Protein AF-A0A4V1ZZM5-F1 (afdb_monomer_lite)

Structure (mmCIF, N/CA/C/O backbone):
data_AF-A0A4V1ZZM5-F1
#
_entry.id   AF-A0A4V1ZZM5-F1
#
loop_
_atom_site.group_PDB
_atom_site.id
_atom_site.type_symbol
_atom_site.label_atom_id
_atom_site.label_alt_id
_atom_site.label_comp_id
_atom_site.label_asym_id
_atom_site.label_entity_id
_atom_site.label_seq_id
_atom_site.pdbx_PDB_ins_code
_atom_site.Cartn_x
_atom_site.Cartn_y
_atom_site.Cartn_z
_atom_site.occupancy
_atom_site.B_iso_or_equiv
_atom_site.auth_seq_id
_atom_site.auth_comp_id
_atom_site.auth_asym_id
_atom_site.auth_atom_id
_atom_site.pdbx_PDB_model_num
ATOM 1 N N . LEU A 1 1 ? 2.928 -20.554 -13.113 1.00 46.94 1 LEU A N 1
ATOM 2 C CA . LEU A 1 1 ? 2.438 -20.482 -11.717 1.00 46.94 1 LEU A CA 1
ATOM 3 C C . LEU A 1 1 ? 2.994 -19.205 -11.094 1.00 46.94 1 LEU A C 1
ATOM 5 O O . LEU A 1 1 ? 4.204 -19.069 -11.033 1.00 46.94 1 LEU A O 1
ATOM 9 N N . GLY A 1 2 ? 2.087 -18.273 -10.782 1.00 58.22 2 GLY A N 1
ATOM 10 C CA . GLY A 1 2 ? 2.234 -16.952 -10.142 1.00 58.22 2 GLY A CA 1
ATOM 11 C C . GLY A 1 2 ? 3.626 -16.345 -9.933 1.00 58.22 2 GLY A C 1
ATOM 12 O O . GLY A 1 2 ? 4.282 -16.649 -8.945 1.00 58.22 2 GLY A O 1
ATOM 13 N N . GLU A 1 3 ? 4.006 -15.372 -10.765 1.00 78.50 3 GLU A N 1
ATOM 14 C CA . GLU A 1 3 ? 5.156 -14.483 -10.527 1.00 78.50 3 GLU A CA 1
ATOM 15 C C . GLU A 1 3 ? 4.831 -13.374 -9.501 1.00 78.50 3 GLU A C 1
ATOM 17 O O . GLU A 1 3 ? 4.972 -12.185 -9.786 1.00 78.50 3 GLU A O 1
ATOM 22 N N . ILE A 1 4 ? 4.3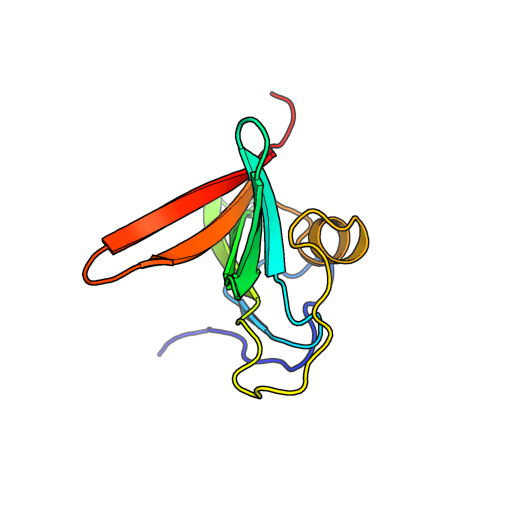54 -13.739 -8.308 1.00 85.50 4 ILE A N 1
ATOM 23 C CA . ILE A 1 4 ? 4.193 -12.773 -7.212 1.00 85.50 4 ILE A CA 1
ATOM 24 C C . ILE A 1 4 ? 5.490 -12.735 -6.417 1.00 85.50 4 ILE A C 1
ATOM 26 O O . ILE A 1 4 ? 5.948 -13.752 -5.895 1.00 85.50 4 ILE A O 1
ATOM 30 N N . VAL A 1 5 ? 6.073 -11.548 -6.292 1.00 89.88 5 VAL A N 1
ATOM 31 C CA . VAL A 1 5 ? 7.287 -11.356 -5.513 1.00 89.88 5 VAL A CA 1
ATOM 32 C C . VAL A 1 5 ? 6.933 -11.148 -4.047 1.00 89.88 5 VAL A C 1
ATOM 34 O O . VAL A 1 5 ? 6.249 -10.193 -3.689 1.00 89.88 5 VAL A O 1
ATOM 37 N N . LEU A 1 6 ? 7.437 -12.024 -3.183 1.00 91.19 6 LEU A N 1
ATOM 38 C CA . LEU A 1 6 ? 7.342 -11.867 -1.735 1.00 91.19 6 LEU A CA 1
ATOM 39 C C . LEU A 1 6 ? 8.654 -11.282 -1.222 1.00 91.19 6 LEU A C 1
ATOM 41 O O . LEU A 1 6 ? 9.722 -11.845 -1.468 1.00 91.19 6 LEU A O 1
ATOM 45 N N . ARG A 1 7 ? 8.599 -10.152 -0.516 1.00 90.44 7 ARG A N 1
ATOM 46 C CA . ARG A 1 7 ? 9.798 -9.553 0.086 1.00 90.44 7 ARG A CA 1
ATOM 47 C C . ARG A 1 7 ? 9.506 -8.875 1.410 1.00 90.44 7 ARG A C 1
ATOM 49 O O . ARG A 1 7 ? 8.370 -8.563 1.729 1.00 90.44 7 ARG A O 1
ATOM 56 N N . HIS A 1 8 ? 10.548 -8.624 2.194 1.00 89.12 8 HIS A N 1
ATOM 57 C CA . HIS A 1 8 ? 10.376 -7.939 3.472 1.00 89.12 8 HIS A CA 1
ATOM 58 C C . HIS A 1 8 ? 10.077 -6.443 3.291 1.00 89.12 8 HIS A C 1
ATOM 60 O O . HIS A 1 8 ? 9.134 -5.933 3.887 1.00 89.12 8 HIS A O 1
ATOM 66 N N . GLN A 1 9 ? 10.834 -5.747 2.439 1.00 89.56 9 GLN A N 1
ATOM 67 C CA . GLN A 1 9 ? 10.708 -4.306 2.205 1.00 89.56 9 GLN A CA 1
ATOM 68 C C . GLN A 1 9 ? 10.407 -4.029 0.730 1.00 89.56 9 GLN A C 1
ATOM 70 O O . GLN A 1 9 ? 11.049 -4.613 -0.143 1.00 89.56 9 GLN A O 1
ATOM 75 N N . ALA A 1 10 ? 9.454 -3.132 0.458 1.00 87.88 10 ALA A N 1
ATOM 76 C CA . ALA A 1 10 ? 9.118 -2.723 -0.904 1.00 87.88 10 ALA A CA 1
ATOM 77 C C . ALA A 1 10 ? 10.321 -2.074 -1.600 1.00 87.88 10 ALA A C 1
ATOM 79 O O . ALA A 1 10 ? 10.971 -1.191 -1.030 1.00 87.88 10 ALA A O 1
ATOM 80 N N . LYS A 1 11 ? 10.605 -2.486 -2.841 1.00 86.94 11 LYS A N 1
ATOM 81 C CA . LYS A 1 11 ? 11.705 -1.921 -3.634 1.00 86.94 11 LYS A CA 1
ATOM 82 C C . LYS A 1 11 ? 11.158 -0.942 -4.665 1.00 86.94 11 LYS A C 1
ATOM 84 O O . LYS A 1 11 ? 10.309 -1.288 -5.490 1.00 86.94 11 LYS A O 1
ATOM 89 N N . LYS A 1 12 ? 11.716 0.268 -4.668 1.00 85.88 12 LYS A N 1
ATOM 90 C CA . LYS A 1 12 ? 11.441 1.266 -5.705 1.00 85.88 12 LYS A CA 1
ATOM 91 C C . LYS A 1 12 ? 11.807 0.709 -7.085 1.00 85.88 12 LYS A C 1
ATOM 93 O O . LYS A 1 12 ? 12.868 0.108 -7.244 1.00 85.88 12 LYS A O 1
ATOM 98 N N . GLY A 1 13 ? 10.954 0.962 -8.076 1.00 83.56 13 GLY A N 1
ATOM 99 C CA . GLY A 1 13 ? 11.171 0.537 -9.461 1.00 83.56 13 GLY A CA 1
ATOM 100 C C . GLY A 1 13 ? 10.667 -0.869 -9.784 1.00 83.56 13 GLY A C 1
ATOM 101 O O . GLY A 1 13 ? 10.770 -1.278 -10.932 1.00 83.56 13 GLY A O 1
ATOM 102 N N . GLU A 1 14 ? 10.116 -1.601 -8.811 1.00 85.00 14 GLU A N 1
ATOM 103 C CA . GLU A 1 14 ? 9.490 -2.897 -9.078 1.00 85.00 14 GLU A CA 1
ATOM 104 C C . GLU A 1 14 ? 8.198 -2.731 -9.888 1.00 85.00 14 GLU A C 1
ATOM 106 O O . GLU A 1 14 ? 7.310 -1.963 -9.509 1.00 85.00 14 GLU A O 1
ATOM 111 N N . THR A 1 15 ? 8.097 -3.479 -10.984 1.00 83.75 15 THR A N 1
ATOM 112 C CA . THR A 1 15 ? 6.933 -3.500 -11.880 1.00 83.75 15 THR A CA 1
ATOM 113 C C . THR A 1 15 ? 6.169 -4.817 -11.806 1.00 83.75 15 THR A C 1
ATOM 115 O O . THR A 1 15 ? 5.029 -4.879 -12.267 1.00 83.75 15 THR A O 1
ATOM 118 N N . LYS A 1 16 ? 6.741 -5.863 -11.194 1.00 86.25 16 LYS A N 1
ATOM 119 C CA . LYS A 1 16 ? 6.036 -7.125 -10.947 1.00 86.25 16 LYS A CA 1
ATOM 120 C C . LYS A 1 16 ? 5.043 -6.996 -9.784 1.00 86.25 16 LYS A C 1
ATOM 122 O O . LYS A 1 16 ? 5.223 -6.143 -8.910 1.00 86.25 16 LYS A O 1
ATOM 127 N N . PRO A 1 17 ? 4.009 -7.855 -9.729 1.00 88.62 17 PRO A N 1
ATOM 128 C CA . PRO A 1 17 ? 3.168 -7.972 -8.547 1.00 88.62 17 PRO A CA 1
ATOM 129 C C . PRO A 1 17 ? 4.008 -8.288 -7.304 1.00 88.62 17 PRO A C 1
ATOM 131 O O . PRO A 1 17 ? 4.805 -9.226 -7.314 1.00 88.62 17 PRO A O 1
ATOM 134 N N . GLU A 1 18 ? 3.837 -7.517 -6.231 1.00 91.25 18 GLU A N 1
ATOM 135 C CA . GLU A 1 18 ? 4.667 -7.624 -5.023 1.00 91.25 18 GLU A CA 1
ATOM 136 C C . GLU A 1 18 ? 3.812 -7.608 -3.755 1.00 91.25 18 GLU A C 1
ATOM 138 O O . GLU A 1 18 ? 2.922 -6.769 -3.617 1.00 91.25 18 GLU A O 1
ATOM 143 N N . LEU A 1 19 ? 4.131 -8.487 -2.802 1.00 91.88 19 LEU A N 1
ATOM 144 C CA . LEU A 1 19 ? 3.692 -8.381 -1.412 1.00 91.88 19 LEU A CA 1
ATOM 145 C C . LEU A 1 19 ? 4.904 -8.083 -0.525 1.00 91.88 19 LEU A C 1
ATOM 147 O O . LEU A 1 19 ? 5.882 -8.839 -0.513 1.00 91.88 19 LEU A O 1
ATOM 151 N N . SER A 1 20 ? 4.831 -6.989 0.226 1.00 92.62 20 SER A N 1
ATOM 152 C CA . SER A 1 20 ? 5.894 -6.546 1.124 1.00 92.62 20 SER A CA 1
ATOM 153 C C . SER A 1 20 ? 5.392 -6.089 2.493 1.00 92.62 20 SER A C 1
ATOM 155 O O . SER A 1 20 ? 4.194 -6.047 2.752 1.00 92.62 20 SER A O 1
ATOM 157 N N . GLY A 1 21 ? 6.309 -5.815 3.422 1.00 88.50 21 GLY A N 1
ATOM 158 C CA . GLY A 1 21 ? 6.014 -5.379 4.787 1.00 88.50 21 GLY A CA 1
ATOM 159 C C . GLY A 1 21 ? 6.900 -4.205 5.201 1.00 88.50 21 GLY A C 1
ATOM 160 O O . GLY A 1 21 ? 6.941 -3.184 4.516 1.00 88.50 21 GLY A O 1
ATOM 161 N N . HIS A 1 22 ? 7.608 -4.355 6.325 1.00 89.56 22 HIS A N 1
ATOM 162 C CA . HIS A 1 22 ? 8.588 -3.414 6.891 1.00 89.56 22 HIS A CA 1
ATOM 163 C C . HIS A 1 22 ? 8.020 -2.089 7.431 1.00 89.56 22 HIS A C 1
ATOM 165 O O . HIS A 1 22 ? 8.267 -1.734 8.578 1.00 89.56 22 HIS A O 1
ATOM 171 N N . PHE A 1 23 ? 7.228 -1.365 6.642 1.00 84.69 23 PHE A N 1
ATOM 172 C CA . PHE A 1 23 ? 6.788 -0.005 6.982 1.00 84.69 23 PHE A CA 1
ATOM 173 C C . PHE A 1 23 ? 5.680 0.050 8.042 1.00 84.69 23 PHE A C 1
ATOM 175 O O . PHE A 1 23 ? 5.459 1.090 8.662 1.00 84.69 23 PHE A O 1
ATOM 182 N N . HIS A 1 24 ? 4.979 -1.067 8.254 1.00 89.31 24 HIS A N 1
ATOM 183 C CA . HIS A 1 24 ? 3.884 -1.195 9.220 1.00 89.31 24 HIS A CA 1
ATOM 184 C C . HIS A 1 24 ? 2.840 -0.067 9.072 1.00 89.31 24 HIS A C 1
ATOM 186 O O . HIS A 1 24 ? 2.636 0.712 10.007 1.00 89.31 24 HIS A O 1
ATOM 192 N N . PRO A 1 25 ? 2.193 0.069 7.900 1.00 90.56 25 PRO A N 1
ATOM 193 C CA . PRO A 1 25 ? 1.335 1.211 7.624 1.00 90.56 25 PRO A CA 1
ATOM 194 C C . PRO A 1 25 ? 0.113 1.269 8.547 1.00 90.56 25 PRO A C 1
ATOM 196 O O . PRO A 1 25 ? -0.565 0.276 8.829 1.00 90.56 25 PRO A O 1
ATOM 199 N N . ARG A 1 26 ? -0.188 2.483 9.005 1.00 91.31 26 ARG A N 1
ATOM 200 C CA . ARG A 1 26 ? -1.403 2.826 9.737 1.00 91.31 26 ARG A CA 1
ATOM 201 C C . ARG A 1 26 ? -2.087 3.999 9.059 1.00 91.31 26 ARG A C 1
ATOM 203 O O . ARG A 1 26 ? -1.478 5.044 8.827 1.00 91.31 26 ARG A O 1
ATOM 210 N N . LEU A 1 27 ? -3.377 3.848 8.801 1.00 91.44 27 LEU A N 1
ATOM 211 C CA . LEU A 1 27 ? -4.221 4.940 8.361 1.00 91.44 27 LEU A CA 1
ATOM 212 C C . LEU A 1 27 ? -4.415 5.902 9.533 1.00 91.44 27 LEU A C 1
ATOM 214 O O . LEU A 1 27 ? -4.807 5.482 10.625 1.00 91.44 27 LEU A O 1
ATOM 218 N N . GLN A 1 28 ? -4.152 7.183 9.294 1.00 91.62 28 GLN A N 1
ATOM 219 C CA . GLN A 1 28 ? -4.377 8.260 10.250 1.00 91.62 28 GLN A CA 1
ATOM 220 C C . GLN A 1 28 ? -5.307 9.282 9.608 1.00 91.62 28 GLN A C 1
ATOM 222 O O . GLN A 1 28 ? -4.931 9.932 8.638 1.00 91.62 28 GLN A O 1
ATOM 227 N N . LEU A 1 29 ? -6.518 9.411 10.141 1.00 88.94 29 LEU A N 1
ATOM 228 C CA . LEU A 1 29 ? -7.513 10.363 9.656 1.00 88.94 29 LEU A CA 1
ATOM 229 C C . LEU A 1 29 ? -8.036 11.202 10.812 1.00 88.94 29 LEU A C 1
ATOM 231 O O . LEU A 1 29 ? -8.308 10.684 11.895 1.00 88.94 29 LEU A O 1
ATOM 235 N N . ASN A 1 30 ? -8.235 12.488 10.554 1.00 89.44 30 ASN A N 1
ATOM 236 C CA . ASN A 1 30 ? -9.003 13.355 11.433 1.00 89.44 30 ASN A CA 1
ATOM 237 C C . ASN A 1 30 ? -10.405 13.475 10.846 1.00 89.44 30 ASN A C 1
ATOM 239 O O . ASN A 1 30 ? -10.594 14.078 9.794 1.00 89.44 30 ASN A O 1
ATOM 243 N N . VAL A 1 31 ? -11.381 12.863 11.512 1.00 87.12 31 VAL A N 1
ATOM 244 C CA . VAL A 1 31 ? -12.787 12.936 11.116 1.00 87.12 31 VAL A CA 1
ATOM 245 C C . VAL A 1 31 ? -13.508 13.754 12.173 1.00 87.12 31 VAL A C 1
ATOM 247 O O . VAL A 1 31 ? -13.596 13.349 13.335 1.00 87.12 31 VAL A O 1
ATOM 250 N N . GLN A 1 32 ? -14.000 14.928 11.773 1.00 86.56 32 GLN A N 1
ATOM 251 C CA . GLN A 1 32 ? -14.563 15.928 12.683 1.00 86.56 32 GLN A CA 1
ATOM 252 C C . GLN A 1 32 ? -13.572 16.276 13.814 1.00 86.56 32 GLN A C 1
ATOM 254 O O . GLN A 1 32 ? -12.525 16.861 13.559 1.00 86.56 32 GLN A O 1
ATOM 259 N N . ARG A 1 33 ? -13.887 15.896 15.063 1.00 88.25 33 ARG A N 1
ATOM 260 C CA . ARG A 1 33 ? -13.065 16.115 16.268 1.00 88.25 33 ARG A CA 1
ATOM 261 C C . ARG A 1 33 ? -12.390 14.839 16.785 1.00 88.25 33 ARG A C 1
ATOM 263 O O . ARG A 1 33 ? -11.922 14.811 17.919 1.00 88.25 33 ARG A O 1
ATOM 270 N N . ARG A 1 34 ? -12.382 13.754 16.002 1.00 86.94 34 ARG A N 1
ATOM 271 C CA . ARG A 1 34 ? -11.801 12.466 16.405 1.00 86.94 34 ARG A CA 1
ATOM 272 C C . ARG A 1 34 ? -10.657 12.076 15.480 1.00 86.94 34 ARG A C 1
ATOM 274 O O . ARG A 1 34 ? -10.818 12.016 14.262 1.00 86.94 34 ARG A O 1
ATOM 281 N N . ARG A 1 35 ? -9.515 11.748 16.083 1.00 89.06 35 ARG A N 1
ATOM 282 C CA . ARG A 1 35 ? -8.385 11.132 15.388 1.00 89.06 35 ARG A CA 1
ATOM 283 C C . ARG A 1 35 ? -8.594 9.623 15.345 1.00 89.06 35 ARG A C 1
ATOM 285 O O . ARG A 1 35 ? -8.634 8.965 16.382 1.00 89.06 35 ARG A O 1
ATOM 292 N N . VAL A 1 36 ? -8.734 9.079 14.144 1.00 88.69 36 VAL A N 1
ATOM 293 C CA . VAL A 1 36 ? -8.853 7.643 13.891 1.00 88.69 36 VAL A CA 1
ATOM 294 C C . VAL A 1 36 ? -7.498 7.128 13.432 1.00 88.69 36 VAL A C 1
ATOM 296 O O . VAL A 1 36 ? -6.968 7.581 12.420 1.00 88.69 36 VAL A O 1
ATOM 299 N N . VAL A 1 37 ? -6.949 6.169 14.178 1.00 89.81 37 VAL A N 1
ATOM 300 C CA . VAL A 1 37 ? -5.716 5.462 13.817 1.00 89.81 37 VAL A CA 1
ATOM 301 C C . VAL A 1 37 ? -6.017 3.975 13.738 1.00 89.81 37 VAL A C 1
ATOM 303 O O . VAL A 1 37 ? -6.473 3.380 14.715 1.00 89.81 37 VAL A O 1
ATOM 306 N N . ARG A 1 38 ? -5.794 3.370 12.570 1.00 90.12 38 ARG A N 1
ATOM 307 C CA . ARG A 1 38 ? -6.046 1.941 12.336 1.00 90.12 38 ARG A CA 1
ATOM 308 C C . ARG A 1 38 ? -4.911 1.324 11.519 1.00 90.12 38 ARG A C 1
ATOM 310 O O . ARG A 1 38 ? -4.441 1.976 10.590 1.00 90.12 38 ARG A O 1
ATOM 317 N N . PRO A 1 39 ? -4.480 0.088 11.819 1.00 90.56 39 PRO A N 1
ATOM 318 C CA . PRO A 1 39 ? -3.668 -0.687 10.886 1.00 90.56 39 PRO A CA 1
ATOM 319 C C . PRO A 1 39 ? -4.371 -0.787 9.531 1.00 90.56 39 PRO A C 1
ATOM 321 O O . PRO A 1 39 ? -5.590 -0.963 9.474 1.00 90.56 39 PRO A O 1
ATOM 324 N N . CYS A 1 40 ? -3.611 -0.656 8.452 1.00 93.06 40 CYS A N 1
ATOM 325 C CA . CYS A 1 40 ? -4.126 -0.771 7.094 1.00 93.06 40 CYS A CA 1
ATOM 326 C C . CYS A 1 40 ? -3.121 -1.517 6.223 1.00 93.06 40 CYS A C 1
ATOM 328 O O . CYS A 1 40 ? -1.932 -1.512 6.519 1.00 93.06 40 CYS A O 1
ATOM 330 N N . ALA A 1 41 ? -3.582 -2.117 5.135 1.00 94.06 41 ALA A N 1
ATOM 331 C CA . ALA A 1 41 ? -2.698 -2.420 4.020 1.00 94.06 41 ALA A CA 1
ATOM 332 C C . ALA A 1 41 ? -2.569 -1.184 3.124 1.00 94.06 41 ALA A C 1
ATOM 334 O O . ALA A 1 41 ? -3.469 -0.344 3.101 1.00 94.06 41 ALA A O 1
ATOM 335 N N . VAL A 1 42 ? -1.480 -1.079 2.371 1.00 95.31 42 VAL A N 1
ATOM 336 C CA . VAL A 1 42 ? -1.349 -0.085 1.298 1.00 95.31 42 VAL A CA 1
ATOM 337 C C . VAL A 1 42 ? -1.244 -0.824 -0.019 1.00 95.31 42 VAL A C 1
ATOM 339 O O . VAL A 1 42 ? -0.397 -1.699 -0.149 1.00 95.31 42 VAL A O 1
ATOM 342 N N . ILE A 1 43 ? -2.097 -0.489 -0.979 1.00 94.75 43 ILE A N 1
ATOM 343 C CA . ILE A 1 43 ? -2.109 -1.083 -2.314 1.00 94.75 43 ILE A CA 1
ATOM 344 C C . ILE A 1 43 ? -1.725 -0.001 -3.315 1.00 94.75 43 ILE A C 1
ATOM 346 O O . ILE A 1 43 ? -2.215 1.122 -3.244 1.00 94.75 43 ILE A O 1
ATOM 350 N N . SER A 1 44 ? -0.845 -0.343 -4.245 1.00 93.81 44 SER A N 1
ATOM 351 C CA . SER A 1 44 ? -0.529 0.466 -5.416 1.00 93.81 44 SER A CA 1
ATOM 352 C C . SER A 1 44 ? -1.016 -0.234 -6.672 1.00 93.81 44 SER A C 1
ATOM 354 O O . SER A 1 44 ? -0.959 -1.462 -6.756 1.00 93.81 44 SER A O 1
ATOM 356 N N . ALA A 1 45 ? -1.473 0.558 -7.631 1.00 91.50 45 ALA A N 1
ATOM 357 C CA . ALA A 1 45 ? -1.708 0.139 -8.999 1.00 91.50 45 ALA A CA 1
ATOM 358 C C . ALA A 1 45 ? -0.681 0.830 -9.895 1.00 91.50 45 ALA A C 1
ATOM 360 O O . ALA A 1 45 ? -0.435 2.030 -9.746 1.00 91.50 45 ALA A O 1
ATOM 361 N N . ASN A 1 46 ? -0.106 0.069 -10.818 1.00 87.69 46 ASN A N 1
ATOM 362 C CA . ASN A 1 46 ? 0.850 0.532 -11.807 1.00 87.69 46 ASN A CA 1
ATOM 363 C C . ASN A 1 46 ? 0.362 0.116 -13.199 1.00 87.69 46 ASN A C 1
ATOM 365 O O . ASN A 1 46 ? -0.206 -0.967 -13.363 1.00 87.69 46 ASN A O 1
ATOM 369 N N . GLU A 1 47 ? 0.646 0.944 -14.198 1.00 82.69 47 GLU A N 1
ATOM 370 C CA . GLU A 1 47 ? 0.545 0.573 -15.609 1.00 82.69 47 GLU A CA 1
ATOM 371 C C . GLU A 1 47 ? 1.965 0.419 -16.155 1.00 82.69 47 GLU A C 1
ATOM 373 O O . GLU A 1 47 ? 2.798 1.319 -16.030 1.00 82.69 47 GLU A O 1
ATOM 378 N N . ASN A 1 48 ? 2.265 -0.762 -16.683 1.00 77.75 48 ASN A N 1
ATOM 379 C CA . ASN A 1 48 ? 3.559 -1.088 -17.260 1.00 77.75 48 ASN A CA 1
ATOM 380 C C . ASN A 1 48 ? 3.649 -0.554 -18.697 1.00 77.75 48 ASN A C 1
ATOM 382 O O . ASN A 1 48 ? 2.639 -0.298 -19.350 1.00 77.75 48 ASN A O 1
ATOM 386 N N . ALA A 1 49 ? 4.873 -0.428 -19.217 1.00 76.88 49 ALA A N 1
ATOM 387 C CA . ALA A 1 49 ? 5.118 0.080 -20.571 1.00 76.88 49 ALA A CA 1
ATOM 388 C C . ALA A 1 49 ? 4.498 -0.787 -21.687 1.00 76.88 49 ALA A C 1
ATOM 390 O O . ALA A 1 49 ? 4.262 -0.296 -22.785 1.00 76.88 49 ALA A O 1
ATOM 391 N N . ASP A 1 50 ? 4.221 -2.061 -21.406 1.00 79.12 50 ASP A N 1
ATOM 392 C CA . ASP A 1 50 ? 3.537 -3.001 -22.301 1.00 79.12 50 ASP A CA 1
ATOM 393 C C . ASP A 1 50 ? 1.997 -2.928 -22.207 1.00 79.12 50 ASP A C 1
ATOM 395 O O . ASP A 1 50 ? 1.298 -3.731 -22.821 1.00 79.12 50 ASP A O 1
ATOM 399 N N . GLY A 1 51 ? 1.455 -1.978 -21.433 1.00 76.06 51 GLY A N 1
ATOM 400 C CA . GLY A 1 51 ? 0.020 -1.804 -21.201 1.00 76.06 51 GLY A CA 1
ATOM 401 C C . GLY A 1 51 ? -0.575 -2.758 -20.161 1.00 76.06 51 GLY A C 1
ATOM 402 O O . GLY A 1 51 ? -1.774 -2.689 -19.881 1.00 76.06 51 GLY A O 1
ATOM 403 N N . THR A 1 52 ? 0.225 -3.644 -19.558 1.00 79.00 52 THR A N 1
ATOM 404 C CA . THR A 1 52 ? -0.254 -4.526 -18.487 1.00 79.00 52 THR A CA 1
ATOM 405 C C . THR A 1 52 ? -0.393 -3.764 -17.170 1.00 79.00 52 THR A C 1
ATOM 407 O O . THR A 1 52 ? 0.383 -2.857 -16.867 1.00 79.00 52 THR A O 1
ATOM 410 N N . ARG A 1 53 ? -1.383 -4.129 -16.347 1.00 79.38 53 ARG A N 1
ATOM 411 C CA . ARG A 1 53 ? -1.514 -3.583 -14.989 1.00 79.38 53 ARG A CA 1
ATOM 412 C C . ARG A 1 53 ? -0.866 -4.512 -13.980 1.00 79.38 53 ARG A C 1
ATOM 414 O O . ARG A 1 53 ? -1.154 -5.708 -13.965 1.00 79.38 53 ARG A O 1
ATOM 421 N 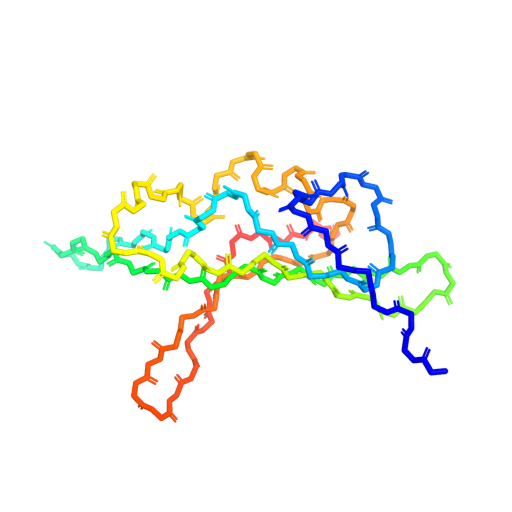N . SER A 1 54 ? -0.059 -3.951 -13.090 1.00 83.69 54 SER A N 1
ATOM 422 C CA . SER A 1 54 ? 0.466 -4.661 -11.927 1.00 83.69 54 SER A CA 1
ATOM 423 C C . SER A 1 54 ? 0.081 -3.944 -10.641 1.00 83.69 54 SER A C 1
ATOM 425 O O . SER A 1 54 ? -0.199 -2.746 -10.624 1.00 83.69 54 SER A O 1
ATOM 427 N N . GLY A 1 55 ? 0.012 -4.703 -9.550 1.00 88.00 55 GLY A N 1
ATOM 428 C CA . GLY A 1 55 ? -0.314 -4.168 -8.238 1.00 88.00 55 GLY A CA 1
ATOM 429 C C . GLY A 1 55 ? 0.693 -4.624 -7.198 1.00 88.00 55 GLY A C 1
ATOM 430 O O . GLY A 1 55 ? 1.092 -5.788 -7.185 1.00 88.00 55 GLY A O 1
ATOM 431 N N . ARG A 1 56 ? 1.094 -3.710 -6.316 1.00 92.56 56 ARG A N 1
ATOM 432 C CA . ARG A 1 56 ? 1.952 -4.029 -5.164 1.00 92.56 56 ARG A CA 1
ATOM 433 C C . ARG A 1 56 ? 1.224 -3.712 -3.875 1.00 92.56 56 ARG A C 1
ATOM 435 O O . ARG A 1 56 ? 0.509 -2.714 -3.817 1.00 92.56 56 ARG A O 1
ATOM 442 N N . MET A 1 57 ? 1.426 -4.523 -2.848 1.00 93.25 57 MET A N 1
ATOM 443 C CA . MET A 1 57 ? 0.753 -4.389 -1.563 1.00 93.25 57 MET A CA 1
ATOM 444 C C . MET A 1 57 ? 1.751 -4.443 -0.411 1.00 93.25 57 MET A C 1
ATOM 446 O O . MET A 1 57 ? 2.501 -5.405 -0.275 1.00 93.25 57 MET A O 1
ATOM 450 N N . ILE A 1 58 ? 1.704 -3.437 0.459 1.00 93.56 58 ILE A N 1
ATOM 451 C CA . ILE A 1 58 ? 2.385 -3.445 1.751 1.00 93.56 58 ILE A CA 1
ATOM 452 C C . ILE A 1 58 ? 1.387 -3.910 2.808 1.00 93.56 58 ILE A C 1
ATOM 454 O O . ILE A 1 58 ? 0.336 -3.295 3.012 1.00 93.56 58 ILE A O 1
ATOM 458 N N . LEU A 1 59 ? 1.722 -5.002 3.481 1.00 90.69 59 LEU A N 1
ATOM 459 C CA . LEU A 1 59 ? 0.902 -5.636 4.500 1.00 90.69 59 LEU A CA 1
ATOM 460 C C . LEU A 1 59 ? 0.945 -4.853 5.824 1.00 90.69 59 LEU A C 1
ATOM 462 O O . LEU A 1 59 ? 1.981 -4.273 6.175 1.00 90.69 59 LEU A O 1
ATOM 466 N N . PRO A 1 60 ? -0.163 -4.849 6.591 1.00 87.06 60 PRO A N 1
ATOM 467 C CA . PRO A 1 60 ? -0.164 -4.308 7.941 1.00 87.06 60 PRO A CA 1
ATOM 468 C C . PRO A 1 60 ? 0.765 -5.124 8.845 1.00 87.06 60 PRO A C 1
ATOM 470 O O . PRO A 1 60 ? 1.025 -6.306 8.615 1.00 87.06 60 PRO A O 1
ATOM 473 N N . ALA A 1 61 ? 1.214 -4.507 9.934 1.00 83.12 61 ALA A N 1
ATOM 474 C CA . ALA A 1 61 ? 1.844 -5.260 11.004 1.00 83.12 61 ALA A CA 1
ATOM 475 C C . ALA A 1 61 ? 0.822 -6.165 11.702 1.00 83.12 61 ALA A C 1
ATOM 477 O O . ALA A 1 61 ? -0.246 -5.707 12.111 1.00 83.12 61 ALA A O 1
ATOM 478 N N . PHE A 1 62 ? 1.183 -7.433 11.887 1.00 71.50 62 PHE A N 1
ATOM 479 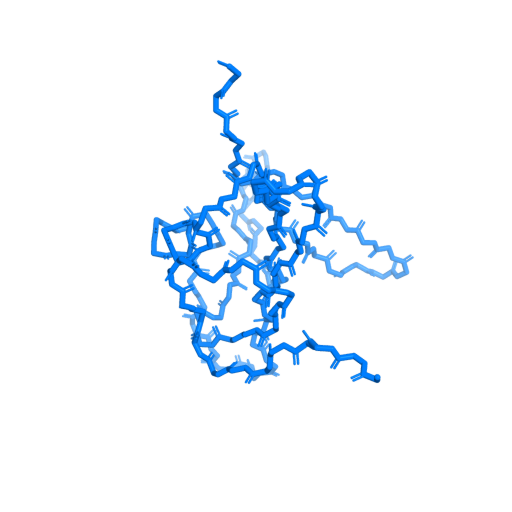C CA . PHE A 1 62 ? 0.380 -8.395 12.648 1.00 71.50 62 PHE A CA 1
ATOM 480 C C . PHE A 1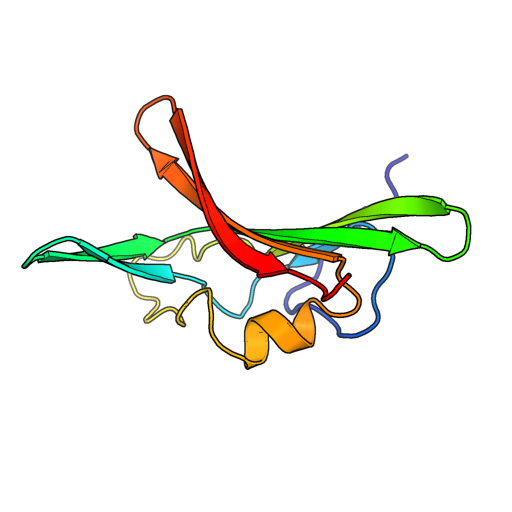 62 ? 0.628 -8.317 14.167 1.00 71.50 62 PHE A C 1
ATOM 482 O O . PHE A 1 62 ? -0.160 -8.844 14.946 1.00 71.50 62 PHE A O 1
ATOM 489 N N . GLY A 1 63 ? 1.704 -7.654 14.608 1.00 68.50 63 GLY A N 1
ATOM 490 C CA . GLY A 1 63 ? 2.065 -7.531 16.024 1.00 68.50 63 GLY A CA 1
ATOM 491 C C . GLY A 1 63 ? 1.416 -6.330 16.723 1.00 68.50 63 GLY A C 1
ATOM 492 O O . GLY A 1 63 ? 1.364 -5.233 16.174 1.00 68.50 63 GLY A O 1
ATOM 493 N N . ALA A 1 64 ? 0.993 -6.507 17.978 1.00 62.94 64 ALA A N 1
ATOM 494 C CA . ALA A 1 64 ? 0.353 -5.458 18.784 1.00 62.94 64 ALA A CA 1
ATOM 495 C C . ALA A 1 64 ? 1.288 -4.293 19.184 1.00 62.94 64 ALA A C 1
ATOM 497 O O . ALA A 1 64 ? 0.813 -3.232 19.582 1.00 62.94 64 ALA A O 1
ATOM 498 N N . LEU A 1 65 ? 2.609 -4.478 19.074 1.00 61.62 65 LEU A N 1
ATOM 499 C CA . LEU A 1 65 ? 3.634 -3.549 19.574 1.00 61.62 65 LEU A CA 1
ATOM 500 C C . LEU A 1 65 ? 4.253 -2.652 18.493 1.00 61.62 65 LEU A C 1
ATOM 502 O O . LEU A 1 65 ? 5.211 -1.928 18.755 1.00 61.62 65 LEU A O 1
ATOM 506 N N . THR A 1 66 ? 3.744 -2.674 17.263 1.00 62.75 66 THR A N 1
ATOM 507 C CA . THR A 1 66 ? 4.343 -1.871 16.196 1.00 62.75 66 THR A CA 1
ATOM 508 C C . THR A 1 66 ? 3.814 -0.441 16.234 1.00 62.75 66 THR A C 1
ATOM 510 O O . THR A 1 66 ? 2.646 -0.184 15.919 1.00 62.75 66 THR A O 1
ATOM 513 N N . ALA A 1 67 ? 4.686 0.515 16.558 1.00 64.50 67 ALA A N 1
ATOM 514 C CA . ALA A 1 67 ? 4.457 1.933 16.303 1.00 64.50 67 ALA A CA 1
ATOM 515 C C . ALA A 1 67 ? 4.531 2.190 14.786 1.00 64.50 67 ALA A C 1
ATOM 517 O O . ALA A 1 67 ? 5.508 2.705 14.265 1.00 64.50 67 ALA A O 1
ATOM 518 N N . GLY A 1 68 ? 3.508 1.748 14.055 1.00 77.50 68 GLY A N 1
ATOM 519 C CA . GLY A 1 68 ? 3.458 1.837 12.599 1.00 77.50 68 GLY A CA 1
ATOM 520 C C . GLY A 1 68 ? 3.502 3.267 12.046 1.00 77.50 68 GLY A C 1
ATOM 521 O O . GLY A 1 68 ? 3.035 4.206 12.704 1.00 77.50 68 GLY A O 1
ATOM 522 N N . MET A 1 69 ? 4.020 3.411 10.828 1.00 88.00 69 MET A N 1
ATOM 523 C CA . MET A 1 69 ? 4.142 4.671 10.086 1.00 88.00 69 MET A CA 1
ATOM 524 C C . MET A 1 69 ? 2.789 5.124 9.508 1.00 88.00 69 MET A C 1
ATOM 526 O O . MET A 1 69 ? 1.879 4.315 9.333 1.00 88.00 69 MET A O 1
ATOM 530 N N . SER A 1 70 ? 2.623 6.420 9.217 1.00 91.56 70 SER A N 1
ATOM 531 C CA . SER A 1 70 ? 1.447 6.898 8.472 1.00 91.56 70 SER A CA 1
ATOM 532 C C . SER A 1 70 ? 1.403 6.257 7.085 1.00 91.56 70 SER A C 1
ATOM 534 O O . SER A 1 70 ? 2.410 6.236 6.391 1.00 91.56 70 SER A O 1
ATOM 536 N N . ALA A 1 71 ? 0.245 5.772 6.644 1.00 92.88 71 ALA A N 1
ATOM 537 C CA . ALA A 1 71 ? 0.104 5.181 5.313 1.00 92.88 71 ALA A CA 1
ATOM 538 C C . ALA A 1 71 ? 0.447 6.169 4.178 1.00 92.88 71 ALA A C 1
ATOM 540 O O . ALA A 1 71 ? 0.961 5.760 3.144 1.00 92.88 71 ALA A O 1
ATOM 541 N N . ALA A 1 72 ? 0.207 7.467 4.398 1.00 91.75 72 ALA A N 1
ATOM 542 C CA . ALA A 1 72 ? 0.537 8.547 3.464 1.00 91.75 72 ALA A CA 1
ATOM 543 C C . ALA A 1 72 ? 1.995 9.038 3.576 1.00 91.75 72 ALA A C 1
ATOM 545 O O . ALA A 1 72 ? 2.335 10.074 3.008 1.00 91.75 72 ALA A O 1
ATOM 546 N N . ASP A 1 73 ? 2.846 8.359 4.350 1.00 93.88 73 ASP A N 1
ATOM 547 C CA . ASP A 1 73 ? 4.230 8.785 4.537 1.00 93.88 73 ASP A CA 1
ATOM 548 C C . ASP A 1 73 ? 5.003 8.768 3.202 1.00 93.88 73 ASP A C 1
ATOM 550 O O . ASP A 1 73 ? 4.913 7.789 2.446 1.00 93.88 73 ASP A O 1
ATOM 554 N N . PRO A 1 74 ? 5.794 9.816 2.895 1.00 92.12 74 PRO A N 1
ATOM 555 C CA . PRO A 1 74 ? 6.577 9.880 1.668 1.00 92.12 74 PRO A CA 1
ATOM 556 C C . PRO A 1 74 ? 7.492 8.673 1.434 1.00 92.12 74 PRO A C 1
ATOM 558 O O . PRO A 1 74 ? 7.769 8.359 0.279 1.00 92.12 74 PRO A O 1
ATOM 561 N N . ALA A 1 75 ? 7.972 7.992 2.480 1.00 91.94 75 ALA A N 1
ATOM 562 C CA . ALA A 1 75 ? 8.790 6.790 2.339 1.00 91.94 75 ALA A CA 1
ATOM 563 C C . ALA A 1 75 ? 8.010 5.646 1.673 1.00 91.94 75 ALA A C 1
ATOM 565 O O . ALA A 1 75 ? 8.521 5.013 0.747 1.00 91.94 75 ALA A O 1
ATOM 566 N N . ILE A 1 76 ? 6.753 5.440 2.079 1.00 91.56 76 ILE A N 1
ATOM 567 C CA . ILE A 1 76 ? 5.854 4.445 1.484 1.00 91.56 76 ILE A CA 1
ATOM 568 C C . ILE A 1 76 ? 5.517 4.841 0.048 1.00 91.56 76 ILE A C 1
ATOM 570 O O . ILE A 1 76 ? 5.666 4.032 -0.869 1.00 91.56 76 ILE A O 1
ATOM 574 N N . LEU A 1 77 ? 5.127 6.102 -0.165 1.00 93.25 77 LEU A N 1
ATOM 575 C CA . LEU A 1 77 ? 4.752 6.588 -1.494 1.00 93.25 77 LEU A CA 1
ATOM 576 C C . LEU A 1 77 ? 5.908 6.468 -2.492 1.00 93.25 77 LEU A C 1
ATOM 578 O O . LEU A 1 77 ? 5.678 6.076 -3.631 1.00 93.25 77 LEU A O 1
ATOM 582 N N . LYS A 1 78 ? 7.147 6.761 -2.067 1.00 92.12 78 LYS A N 1
ATOM 583 C CA . LYS A 1 78 ? 8.363 6.626 -2.886 1.00 92.12 78 LYS A CA 1
ATOM 584 C C . LYS A 1 78 ? 8.740 5.169 -3.147 1.00 92.12 78 LYS A C 1
ATOM 586 O O . LYS A 1 78 ? 9.186 4.862 -4.252 1.00 92.12 78 LYS A O 1
ATOM 591 N N . ALA A 1 79 ? 8.590 4.287 -2.157 1.00 91.69 79 ALA A N 1
ATOM 592 C CA . ALA A 1 79 ? 8.886 2.862 -2.310 1.00 91.69 79 ALA A CA 1
ATOM 593 C C . ALA A 1 79 ? 7.933 2.187 -3.310 1.00 91.69 79 ALA A C 1
ATOM 595 O O . ALA A 1 79 ? 8.352 1.322 -4.076 1.00 91.69 79 ALA A O 1
ATOM 596 N N . LEU A 1 80 ? 6.681 2.648 -3.351 1.00 90.88 80 LEU A N 1
ATOM 597 C CA . LEU A 1 80 ? 5.644 2.187 -4.271 1.00 90.88 80 LEU A CA 1
ATOM 598 C C . LEU A 1 80 ? 5.657 2.890 -5.635 1.00 90.88 80 LEU A C 1
ATOM 600 O O . LEU A 1 80 ? 4.704 2.740 -6.385 1.00 90.88 80 LEU A O 1
ATOM 604 N N . GLN A 1 81 ? 6.703 3.639 -5.998 1.00 90.75 81 GLN A N 1
ATOM 605 C CA . GLN A 1 81 ? 6.853 4.133 -7.374 1.00 90.75 81 GLN A CA 1
ATOM 606 C C . GLN A 1 81 ? 7.544 3.091 -8.272 1.00 90.75 81 GLN A C 1
ATOM 608 O O . GLN A 1 81 ? 8.381 2.319 -7.782 1.00 90.75 81 GLN A O 1
ATOM 613 N N . PRO A 1 82 ? 7.226 3.035 -9.579 1.00 89.94 82 PRO A N 1
ATOM 614 C CA . PRO A 1 82 ? 6.243 3.861 -10.298 1.00 89.94 82 PRO A CA 1
ATOM 615 C C . PRO A 1 82 ? 4.814 3.364 -10.055 1.00 89.94 82 PRO A C 1
ATOM 617 O O . PRO A 1 82 ? 4.579 2.183 -10.253 1.00 89.94 82 PRO A O 1
ATOM 620 N N . ALA A 1 83 ? 3.892 4.232 -9.635 1.00 89.88 83 ALA A N 1
ATOM 621 C CA . ALA A 1 83 ? 2.468 3.910 -9.497 1.00 89.88 83 ALA A CA 1
ATOM 622 C C . ALA A 1 83 ? 1.605 4.951 -10.208 1.00 89.88 83 ALA A C 1
ATOM 624 O O . ALA A 1 83 ? 2.019 6.096 -10.363 1.00 89.88 83 ALA A O 1
ATOM 625 N N . CYS A 1 84 ? 0.391 4.568 -10.603 1.00 91.44 84 CYS A N 1
ATOM 626 C CA . CYS A 1 84 ? -0.654 5.487 -11.059 1.00 91.44 84 CYS A CA 1
ATOM 627 C C . CYS A 1 84 ? -1.630 5.841 -9.923 1.00 91.44 84 CYS A C 1
ATOM 629 O O . CYS A 1 84 ? -2.189 6.937 -9.885 1.00 91.44 84 CYS A O 1
ATOM 631 N N . ALA A 1 85 ? -1.800 4.941 -8.950 1.00 92.94 85 ALA A N 1
ATOM 632 C CA . ALA A 1 85 ? -2.628 5.158 -7.770 1.00 92.94 85 ALA A CA 1
ATOM 633 C C . ALA A 1 85 ? -2.074 4.403 -6.560 1.00 92.94 85 ALA A C 1
ATOM 635 O O . ALA A 1 85 ? -1.548 3.300 -6.697 1.00 92.94 85 ALA A O 1
ATOM 636 N N . ILE A 1 86 ? -2.213 4.996 -5.373 1.00 95.25 86 ILE A N 1
ATOM 637 C CA . ILE A 1 86 ? -1.888 4.362 -4.092 1.00 95.25 86 ILE A CA 1
ATOM 638 C C . ILE A 1 86 ? -3.049 4.589 -3.119 1.00 95.25 86 ILE A C 1
ATOM 640 O O . ILE A 1 86 ? -3.493 5.726 -2.926 1.00 95.25 86 ILE A O 1
ATOM 644 N N . ASP A 1 87 ? -3.518 3.511 -2.494 1.00 96.00 87 ASP A N 1
ATOM 645 C CA . ASP A 1 87 ? -4.673 3.470 -1.600 1.00 96.00 87 ASP A CA 1
ATOM 646 C C . ASP A 1 87 ? -4.342 2.782 -0.273 1.00 96.00 87 ASP A C 1
ATOM 648 O O . ASP A 1 87 ? -3.681 1.745 -0.238 1.00 96.00 87 ASP A O 1
ATOM 652 N N . ALA A 1 88 ? -4.856 3.324 0.831 1.00 95.50 88 ALA A N 1
ATOM 653 C CA . ALA A 1 88 ? -4.920 2.626 2.108 1.00 95.50 88 ALA A CA 1
ATOM 654 C C . ALA A 1 88 ? -6.202 1.802 2.178 1.00 95.50 88 ALA A C 1
ATOM 656 O O . ALA A 1 88 ? -7.298 2.297 1.917 1.00 95.50 88 ALA A O 1
ATOM 657 N N . VAL A 1 89 ? -6.067 0.559 2.612 1.00 95.00 89 VAL A N 1
ATOM 658 C CA . VAL A 1 89 ? -7.155 -0.402 2.709 1.00 95.00 89 VAL A CA 1
ATOM 659 C C . VAL A 1 89 ? -7.276 -0.867 4.154 1.00 95.00 89 VAL A C 1
ATOM 661 O O . VAL A 1 89 ? -6.347 -1.447 4.720 1.00 95.00 89 VAL A O 1
ATOM 664 N N . VAL A 1 90 ? -8.424 -0.596 4.770 1.00 92.44 90 VAL A N 1
ATOM 665 C CA . VAL A 1 90 ? -8.701 -0.917 6.172 1.00 92.44 90 VAL A CA 1
ATOM 666 C C . VAL A 1 90 ? -9.753 -2.019 6.248 1.00 92.44 90 VAL A C 1
ATOM 668 O O . VAL A 1 90 ? -10.883 -1.809 5.792 1.00 92.44 90 VAL A O 1
ATOM 671 N N . PRO A 1 91 ? -9.432 -3.176 6.853 1.00 89.19 91 PRO A N 1
ATOM 672 C CA . PRO A 1 91 ? -10.432 -4.190 7.135 1.00 89.19 91 PRO A CA 1
ATOM 673 C C . PRO A 1 91 ? -11.376 -3.694 8.236 1.00 89.19 91 PRO A C 1
ATOM 675 O O . PRO A 1 91 ? -10.961 -3.307 9.330 1.00 89.19 91 PRO A O 1
ATOM 678 N N . LEU A 1 92 ? -12.667 -3.714 7.937 1.00 87.62 92 LEU A N 1
ATOM 679 C CA . LEU A 1 92 ? -13.763 -3.484 8.868 1.00 87.62 92 LEU A CA 1
ATOM 680 C C . LEU A 1 92 ? -14.554 -4.789 9.022 1.00 87.62 92 LEU A C 1
ATOM 682 O O . LEU A 1 92 ? -14.361 -5.747 8.274 1.00 87.62 92 LEU A O 1
ATOM 686 N N . ARG A 1 93 ? -15.470 -4.851 9.993 1.00 88.44 93 ARG A N 1
ATOM 687 C CA . ARG A 1 93 ? -16.323 -6.036 10.179 1.00 88.44 93 ARG A CA 1
ATOM 688 C C . ARG A 1 93 ? -17.153 -6.293 8.915 1.00 88.44 93 ARG A C 1
ATOM 690 O O . ARG A 1 93 ? -18.080 -5.541 8.629 1.00 88.44 93 ARG A O 1
ATOM 697 N N . GLY A 1 94 ? -16.782 -7.331 8.162 1.00 89.06 94 GLY A N 1
ATOM 698 C CA . GLY A 1 94 ? -17.449 -7.754 6.926 1.00 89.06 94 GLY A CA 1
ATOM 699 C C . GLY A 1 94 ? -17.306 -6.798 5.736 1.00 89.06 94 GLY A C 1
ATOM 700 O O . GLY A 1 94 ? -18.003 -6.978 4.743 1.00 89.06 94 GLY A O 1
ATOM 701 N N . ARG A 1 95 ? -16.457 -5.762 5.818 1.00 91.50 95 ARG A N 1
ATOM 702 C CA . ARG A 1 95 ?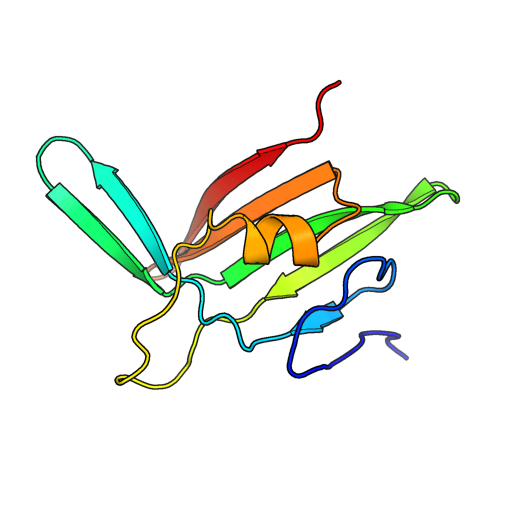 -16.289 -4.759 4.750 1.00 91.50 95 ARG A CA 1
ATOM 703 C C . ARG A 1 95 ? -14.840 -4.314 4.641 1.00 91.50 95 ARG A C 1
ATOM 705 O O . ARG A 1 95 ? -14.084 -4.377 5.605 1.00 91.50 95 ARG A O 1
ATOM 712 N N . LEU A 1 96 ? -14.483 -3.797 3.476 1.00 91.44 96 LEU A N 1
ATOM 713 C CA . LEU A 1 96 ? -13.180 -3.211 3.211 1.00 91.44 96 LEU A CA 1
ATOM 714 C C . LEU A 1 96 ? -13.378 -1.726 2.905 1.00 91.44 96 LEU A C 1
ATOM 716 O O . LEU A 1 96 ? -14.145 -1.386 2.006 1.00 91.44 96 LEU A O 1
ATOM 720 N N . ALA A 1 97 ? -12.751 -0.849 3.685 1.00 93.12 97 ALA A N 1
ATOM 721 C CA . ALA A 1 97 ? -12.770 0.586 3.422 1.00 93.12 97 ALA A CA 1
ATOM 722 C C . ALA A 1 97 ? -11.481 1.000 2.712 1.00 93.12 97 ALA A C 1
ATOM 724 O O . ALA A 1 97 ? -10.391 0.639 3.158 1.00 93.12 97 ALA A O 1
ATOM 725 N N . THR A 1 98 ? -11.618 1.777 1.643 1.00 94.69 98 THR A N 1
ATOM 726 C CA . THR A 1 98 ? -10.506 2.204 0.787 1.00 94.69 98 THR A CA 1
ATOM 727 C C . THR A 1 98 ? -10.379 3.718 0.843 1.00 94.69 98 THR A C 1
ATOM 729 O O . THR A 1 98 ? -11.373 4.428 0.697 1.00 94.69 98 THR A O 1
ATOM 732 N N . PHE A 1 99 ? -9.163 4.210 1.055 1.00 94.25 99 PHE A N 1
ATOM 733 C CA . PHE A 1 99 ? -8.861 5.629 1.192 1.00 94.25 99 PHE A CA 1
ATOM 734 C C . PHE A 1 99 ? -7.737 6.018 0.226 1.00 94.25 99 PHE A C 1
ATOM 736 O O . PHE A 1 99 ? -6.652 5.438 0.321 1.00 94.25 99 PHE A O 1
ATOM 743 N N . PRO A 1 100 ? -7.949 6.999 -0.670 1.00 94.38 100 PRO A N 1
ATOM 744 C CA . 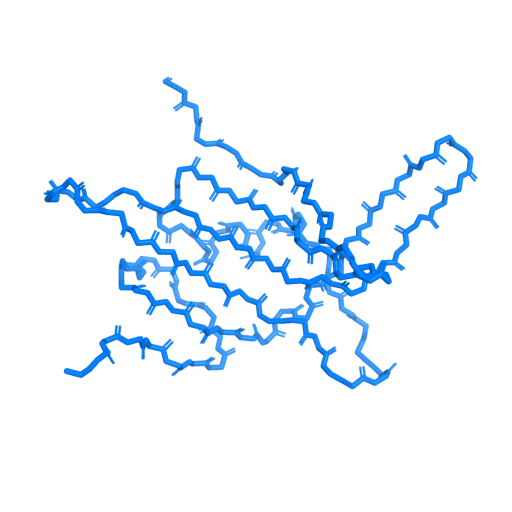PRO A 1 100 ? -6.907 7.461 -1.577 1.00 94.38 100 PRO A CA 1
ATOM 745 C C . PRO A 1 100 ? -5.773 8.137 -0.809 1.00 94.38 100 PRO A C 1
ATOM 747 O O . PRO A 1 100 ? -6.012 9.026 0.006 1.00 94.38 100 PRO A O 1
ATOM 750 N N . LEU A 1 101 ? -4.537 7.719 -1.083 1.00 93.69 101 LEU A N 1
ATOM 751 C CA . LEU A 1 101 ? -3.328 8.330 -0.521 1.00 93.69 101 LEU A CA 1
ATOM 752 C C . LEU A 1 101 ? -2.592 9.170 -1.557 1.00 93.69 101 LEU A C 1
ATOM 754 O O . LEU A 1 101 ? -2.064 10.231 -1.237 1.00 93.69 101 LEU A O 1
ATOM 758 N N . TRP A 1 102 ? -2.539 8.679 -2.794 1.00 94.81 102 TRP A N 1
ATOM 759 C CA . TRP A 1 102 ? -1.847 9.348 -3.883 1.00 94.81 102 TRP A CA 1
ATOM 760 C C . TRP A 1 102 ? -2.423 8.933 -5.238 1.00 94.81 102 TRP A C 1
ATOM 762 O O . TRP A 1 102 ? -2.935 7.819 -5.406 1.00 94.81 102 TRP A O 1
ATOM 772 N N . ARG A 1 103 ? -2.342 9.844 -6.206 1.00 93.19 103 ARG A N 1
ATOM 773 C CA . ARG A 1 103 ? -2.730 9.658 -7.606 1.00 93.19 103 ARG A CA 1
ATOM 774 C C . ARG A 1 103 ? -1.675 10.320 -8.485 1.00 93.19 103 ARG A C 1
ATOM 776 O O . ARG A 1 103 ? -1.180 11.387 -8.121 1.00 93.19 103 ARG A O 1
ATOM 783 N N . ALA A 1 104 ? -1.353 9.705 -9.618 1.00 88.19 104 ALA A N 1
ATOM 784 C CA . ALA A 1 104 ? -0.571 10.370 -10.648 1.00 88.19 104 ALA A CA 1
ATOM 785 C C . ALA A 1 104 ? -1.353 11.583 -11.169 1.00 88.19 104 ALA A C 1
ATOM 787 O O . ALA A 1 104 ? -2.581 11.537 -11.273 1.00 88.19 104 ALA A O 1
ATOM 788 N N . ALA A 1 105 ? -0.644 12.673 -11.456 1.00 80.06 105 ALA A N 1
ATOM 789 C CA . ALA A 1 105 ? -1.230 13.768 -12.215 1.00 80.06 105 ALA A CA 1
ATOM 790 C C . ALA A 1 105 ? -1.553 13.265 -13.632 1.00 80.06 105 ALA A C 1
ATOM 792 O O . ALA A 1 105 ? -0.784 12.468 -14.177 1.00 80.06 105 ALA A O 1
ATOM 793 N N . ALA A 1 106 ? -2.705 13.687 -14.157 1.00 58.66 106 ALA A N 1
ATOM 794 C CA . ALA A 1 106 ? -3.139 13.397 -15.522 1.00 58.66 106 ALA A CA 1
ATOM 795 C C . ALA A 1 106 ? -2.256 14.101 -16.559 1.00 58.66 106 ALA A C 1
ATOM 797 O O . ALA A 1 106 ? -1.735 15.195 -16.233 1.00 58.66 106 ALA A O 1
#

Radius of gyration: 13.96 Å; chains: 1; bounding box: 29×37×42 Å

Foldseek 3Di:
DDPEAEDAAQAAPDQAHYEYEDQQEWAWDDDPPDTDTGGWKKKFWAQDPVRDIYMYIYHHDPDPPDPHDYCLDPVNVRSRPPGQFMWTWGDDDVDIDIGTNDGDDD

Sequence (106 aa):
LGEIVLRHQAKKGETKPELSGHFHPRLQLNVQRRRVVRPCAVISANENADGTRSGRMILPAFGALTAGMSAADPAILKALQPACAIDAVVPLRGRLATFPLWRAAA

Secondary structure (DSSP, 8-state):
---PEE-SSPPTT--S-EEE-SS--EEEEEETTEEEEEE-EEEEEEE-TTS-EEEEEEPPP-STT--PPBTT-HHHHHHT-S-SEEEEEEEETTEEEEEEEEE---

pLDDT: mean 86.89, std 9.05, range [46.94, 96.0]